Protein AF-A0A7R8WX69-F1 (afdb_monomer_lite)

Structure (mmCIF, N/CA/C/O backbone):
data_AF-A0A7R8WX69-F1
#
_entry.id   AF-A0A7R8WX69-F1
#
loop_
_atom_site.group_PDB
_atom_site.id
_atom_site.type_symbol
_atom_site.label_atom_id
_atom_site.label_alt_id
_atom_site.label_comp_id
_atom_site.label_asym_id
_atom_site.label_entity_id
_atom_site.label_seq_id
_atom_site.pdbx_PDB_ins_code
_atom_site.Cartn_x
_atom_site.Cartn_y
_atom_site.Cartn_z
_atom_site.occupancy
_atom_site.B_iso_or_equiv
_atom_site.auth_seq_id
_atom_site.auth_comp_id
_atom_site.auth_asym_id
_atom_site.auth_atom_id
_atom_site.pdbx_PDB_model_num
ATOM 1 N N . MET A 1 1 ? -2.378 -13.206 0.096 1.00 77.88 1 MET A N 1
ATOM 2 C CA . MET A 1 1 ? -2.190 -12.623 -1.250 1.00 77.88 1 MET A CA 1
ATOM 3 C C . MET A 1 1 ? -1.866 -11.130 -1.189 1.00 77.88 1 MET A C 1
ATOM 5 O O . MET A 1 1 ? -0.757 -10.783 -1.559 1.00 77.88 1 MET A O 1
ATOM 9 N N . ASN A 1 2 ? -2.734 -10.267 -0.639 1.00 85.50 2 ASN A N 1
ATOM 10 C CA . ASN A 1 2 ? -2.477 -8.812 -0.604 1.00 85.50 2 ASN A CA 1
ATOM 11 C C . ASN A 1 2 ? -1.179 -8.422 0.122 1.00 85.50 2 ASN A C 1
ATOM 13 O O . ASN A 1 2 ? -0.440 -7.596 -0.388 1.00 85.50 2 ASN A O 1
ATOM 17 N N . ALA A 1 3 ? -0.871 -9.042 1.269 1.00 90.50 3 ALA A N 1
ATOM 18 C CA . ALA A 1 3 ? 0.368 -8.755 1.999 1.00 90.50 3 ALA A CA 1
ATOM 19 C C . ALA A 1 3 ? 1.621 -9.020 1.146 1.00 90.50 3 ALA A C 1
ATOM 21 O O . ALA A 1 3 ? 2.496 -8.171 1.073 1.00 90.50 3 ALA A O 1
ATOM 22 N N . LEU A 1 4 ? 1.655 -10.150 0.429 1.00 95.25 4 LEU A N 1
ATOM 23 C CA . LEU A 1 4 ? 2.752 -10.483 -0.480 1.00 95.25 4 LEU A CA 1
ATOM 24 C C . LEU A 1 4 ? 2.856 -9.480 -1.637 1.00 95.25 4 LEU A C 1
ATOM 26 O O . LEU A 1 4 ? 3.952 -9.027 -1.946 1.00 95.25 4 LEU A O 1
ATOM 30 N N . ALA A 1 5 ? 1.726 -9.099 -2.245 1.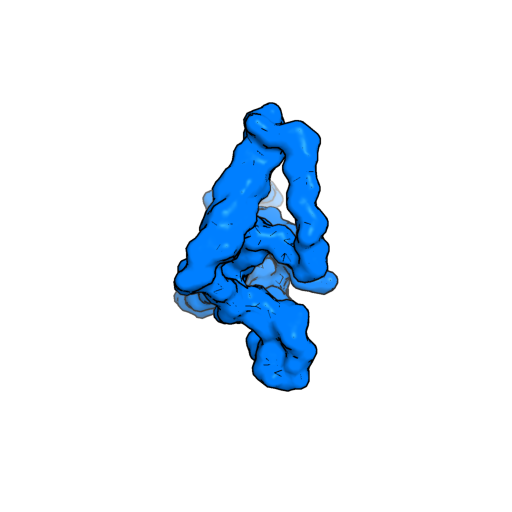00 95.38 5 ALA A N 1
ATOM 31 C CA . ALA A 1 5 ? 1.707 -8.096 -3.311 1.00 95.38 5 ALA A CA 1
ATOM 32 C C . ALA A 1 5 ? 2.243 -6.739 -2.824 1.00 95.38 5 ALA A C 1
ATOM 34 O O . ALA A 1 5 ? 3.059 -6.126 -3.504 1.00 95.38 5 ALA A O 1
ATOM 35 N N . ILE A 1 6 ? 1.854 -6.308 -1.618 1.00 95.44 6 ILE A N 1
ATOM 36 C CA . ILE A 1 6 ? 2.367 -5.084 -0.989 1.00 95.44 6 ILE A CA 1
ATOM 37 C C . ILE A 1 6 ? 3.876 -5.191 -0.754 1.00 95.44 6 ILE A C 1
ATOM 39 O O . ILE A 1 6 ? 4.602 -4.265 -1.097 1.00 95.44 6 ILE A O 1
ATOM 43 N N . THR A 1 7 ? 4.374 -6.317 -0.235 1.00 97.25 7 THR A N 1
ATOM 44 C CA . THR A 1 7 ? 5.819 -6.517 -0.045 1.00 97.25 7 THR A CA 1
ATOM 45 C C . THR A 1 7 ? 6.579 -6.395 -1.364 1.00 97.25 7 THR A C 1
ATOM 47 O O . THR A 1 7 ? 7.579 -5.679 -1.423 1.00 97.25 7 THR A O 1
ATOM 50 N N . VAL A 1 8 ? 6.090 -7.033 -2.433 1.00 97.88 8 VAL A N 1
ATOM 51 C CA . VAL A 1 8 ? 6.701 -6.925 -3.765 1.00 97.88 8 VAL A CA 1
ATOM 52 C C . VAL A 1 8 ? 6.670 -5.479 -4.254 1.00 97.88 8 VAL A C 1
ATOM 54 O O . VAL A 1 8 ? 7.705 -4.986 -4.693 1.00 97.88 8 VAL A O 1
ATOM 57 N N . LEU A 1 9 ? 5.539 -4.778 -4.134 1.00 97.75 9 LEU A N 1
ATOM 58 C CA . LEU A 1 9 ? 5.401 -3.368 -4.519 1.00 97.75 9 LEU A CA 1
ATOM 59 C C . LEU A 1 9 ? 6.370 -2.456 -3.761 1.00 97.75 9 LEU A C 1
ATOM 61 O O . LEU A 1 9 ? 7.013 -1.616 -4.385 1.00 97.75 9 LEU A O 1
ATOM 65 N N . CYS A 1 10 ? 6.523 -2.638 -2.448 1.00 97.56 10 CYS A N 1
ATOM 66 C CA . CYS A 1 10 ? 7.452 -1.852 -1.637 1.00 97.56 10 CYS A CA 1
ATOM 67 C C . CYS A 1 10 ? 8.907 -2.072 -2.071 1.00 97.56 10 CYS A C 1
ATOM 69 O O . CYS A 1 10 ? 9.621 -1.102 -2.319 1.00 97.56 10 CYS A O 1
ATOM 71 N N . VAL A 1 11 ? 9.340 -3.332 -2.193 1.00 98.25 11 VAL A N 1
ATOM 72 C CA . VAL A 1 11 ? 10.729 -3.660 -2.556 1.00 98.25 11 VAL A CA 1
ATOM 73 C C . VAL A 1 11 ? 11.036 -3.212 -3.985 1.00 98.25 11 VAL A C 1
ATOM 75 O O . VAL A 1 11 ? 12.004 -2.494 -4.214 1.00 98.25 11 VAL A O 1
ATOM 78 N N . SER A 1 12 ? 10.197 -3.589 -4.951 1.00 98.25 12 SER A N 1
ATOM 79 C CA . SER A 1 12 ? 10.409 -3.222 -6.356 1.00 98.25 12 SER A CA 1
ATOM 80 C C . SER A 1 12 ? 10.256 -1.719 -6.599 1.00 98.25 12 SER A C 1
ATOM 82 O O . SER A 1 12 ? 11.035 -1.159 -7.358 1.00 98.25 12 SER A O 1
ATOM 84 N N . GLY A 1 13 ? 9.319 -1.045 -5.926 1.00 97.56 13 GLY A N 1
ATOM 85 C CA . GLY A 1 13 ? 9.134 0.405 -6.030 1.00 97.56 13 GLY A CA 1
ATOM 86 C C . GLY A 1 13 ? 10.337 1.180 -5.501 1.00 97.56 13 GLY A C 1
ATOM 87 O O . GLY A 1 13 ? 10.786 2.129 -6.141 1.00 97.56 13 GLY A O 1
ATOM 88 N N . TYR A 1 14 ? 10.920 0.726 -4.385 1.00 98.12 14 TYR A N 1
ATOM 89 C CA . TYR A 1 14 ? 12.173 1.283 -3.883 1.00 98.12 14 TYR A CA 1
ATOM 90 C C . TYR A 1 14 ? 13.307 1.119 -4.900 1.00 98.12 14 TYR A C 1
ATOM 92 O O . TYR A 1 14 ? 13.980 2.096 -5.210 1.00 98.12 14 TYR A O 1
ATOM 100 N N . LEU A 1 15 ? 13.467 -0.076 -5.479 1.00 97.81 15 LEU A N 1
ATOM 101 C CA . LEU A 1 15 ? 14.496 -0.336 -6.493 1.00 97.81 15 LEU A CA 1
ATOM 102 C C . LEU A 1 15 ? 14.250 0.408 -7.817 1.00 97.81 15 LEU A C 1
ATOM 104 O O . LEU A 1 15 ? 15.191 0.642 -8.567 1.00 97.81 15 LEU A O 1
ATOM 108 N N . ILE A 1 16 ? 13.008 0.808 -8.112 1.00 97.38 16 ILE A N 1
ATOM 109 C CA . ILE A 1 16 ? 12.709 1.683 -9.252 1.00 97.38 16 ILE A CA 1
ATOM 110 C C . ILE A 1 16 ? 13.247 3.099 -9.012 1.00 97.38 16 ILE A C 1
ATOM 112 O O . ILE A 1 16 ? 13.824 3.690 -9.923 1.00 97.38 16 ILE A O 1
ATOM 116 N N . GLY A 1 17 ? 13.078 3.632 -7.799 1.00 96.12 17 GLY A N 1
ATOM 117 C CA . GLY A 1 17 ? 13.587 4.957 -7.429 1.00 96.12 17 GLY A CA 1
ATOM 118 C C . GLY A 1 17 ? 15.087 4.984 -7.110 1.00 96.12 17 GLY A C 1
ATOM 119 O O . GLY A 1 17 ? 15.754 5.981 -7.373 1.00 96.12 17 GLY A O 1
ATOM 120 N N . SER A 1 18 ? 15.621 3.894 -6.558 1.00 97.19 18 SER A N 1
ATOM 121 C CA . SER A 1 18 ? 17.030 3.716 -6.199 1.00 97.19 18 SER A CA 1
ATOM 122 C C . SER A 1 18 ? 17.551 2.412 -6.820 1.00 97.19 18 SER A C 1
ATOM 124 O O . SER A 1 18 ? 17.459 1.350 -6.199 1.00 97.19 18 SER A O 1
ATOM 126 N N . PRO A 1 19 ? 18.036 2.463 -8.074 1.00 94.88 19 PRO A N 1
ATOM 127 C CA . PRO A 1 19 ? 18.392 1.267 -8.825 1.00 94.88 19 PRO A CA 1
ATOM 128 C C . PRO A 1 19 ? 19.605 0.541 -8.241 1.00 94.88 19 PRO A C 1
ATOM 130 O O . PRO A 1 19 ? 20.471 1.127 -7.591 1.00 94.88 19 PRO A O 1
ATOM 133 N N . LEU A 1 20 ? 19.669 -0.762 -8.525 1.00 93.50 20 LEU A N 1
ATOM 134 C CA . LEU A 1 20 ? 20.836 -1.594 -8.240 1.00 93.50 20 LEU A CA 1
ATOM 135 C C . LEU A 1 20 ? 22.072 -1.100 -9.015 1.00 93.50 20 LEU A C 1
ATOM 137 O O . LEU A 1 20 ? 21.924 -0.427 -10.040 1.00 93.50 20 LEU A O 1
ATOM 141 N N . PRO A 1 21 ? 23.290 -1.470 -8.574 1.00 93.88 21 PRO A N 1
ATOM 142 C CA . PRO A 1 21 ? 24.505 -1.198 -9.328 1.00 93.88 21 PRO A CA 1
ATOM 143 C C . PRO A 1 21 ? 24.427 -1.711 -10.769 1.00 93.88 21 PRO A C 1
ATOM 145 O O . PRO A 1 21 ? 23.832 -2.754 -11.046 1.00 93.88 21 PRO A O 1
ATOM 148 N N . THR A 1 22 ? 25.066 -0.977 -11.677 1.00 92.12 22 THR A N 1
ATOM 149 C CA . THR A 1 22 ? 25.127 -1.322 -13.098 1.00 92.12 22 THR A CA 1
ATOM 150 C C . THR A 1 22 ? 25.764 -2.695 -13.311 1.00 92.12 22 THR A C 1
ATOM 152 O O . THR A 1 22 ? 26.810 -3.006 -12.742 1.00 92.12 22 THR A O 1
ATOM 155 N N . VAL A 1 23 ? 25.139 -3.497 -14.172 1.00 91.56 23 VAL A N 1
ATOM 156 C CA . VAL A 1 23 ? 25.676 -4.773 -14.660 1.00 91.56 23 VAL A CA 1
ATOM 157 C C . VAL A 1 23 ? 26.629 -4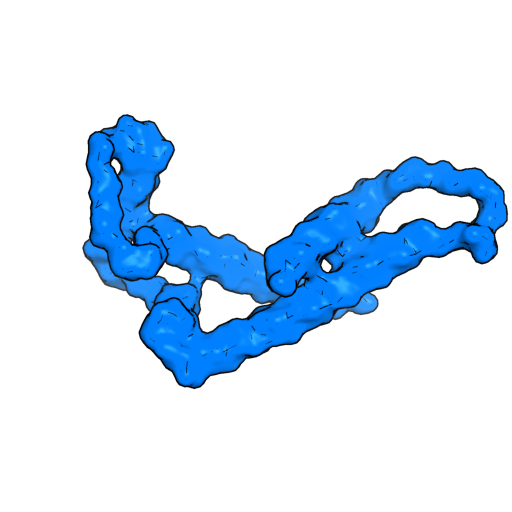.542 -15.834 1.00 91.56 23 VAL A C 1
ATOM 159 O O . VAL A 1 23 ? 26.403 -3.657 -16.656 1.00 91.56 23 VAL A O 1
ATOM 162 N N . SER A 1 24 ? 27.708 -5.322 -15.904 1.00 91.81 24 SER A N 1
ATOM 163 C CA . SER A 1 24 ? 28.668 -5.284 -17.011 1.00 91.81 24 SER A CA 1
ATOM 164 C C . SER A 1 24 ? 28.229 -6.179 -18.176 1.00 91.81 24 SER A C 1
ATOM 166 O O . SER A 1 24 ? 27.516 -7.163 -17.986 1.00 91.81 24 SER A O 1
ATOM 168 N N . GLY A 1 25 ? 28.696 -5.860 -19.385 1.00 92.00 25 GLY A N 1
ATOM 169 C CA . GLY A 1 25 ? 28.378 -6.601 -20.611 1.00 92.00 25 GLY A CA 1
ATOM 170 C C . GLY A 1 25 ? 27.420 -5.847 -21.532 1.00 92.00 25 GLY A C 1
ATOM 171 O O . GLY A 1 25 ? 27.133 -4.669 -21.312 1.00 92.00 25 GLY A O 1
ATOM 172 N N . GLU A 1 26 ? 26.954 -6.528 -22.576 1.00 90.56 26 GLU A N 1
ATOM 173 C CA . GLU A 1 26 ? 26.059 -5.952 -23.578 1.00 90.56 26 GLU A CA 1
ATOM 174 C C . GLU A 1 26 ? 24.624 -5.830 -23.060 1.00 90.56 26 GLU A C 1
ATOM 176 O O . GLU A 1 26 ? 24.109 -6.693 -22.347 1.00 90.56 26 GLU A O 1
ATOM 181 N N . ALA A 1 27 ? 23.942 -4.755 -23.454 1.00 88.94 27 ALA A N 1
ATOM 182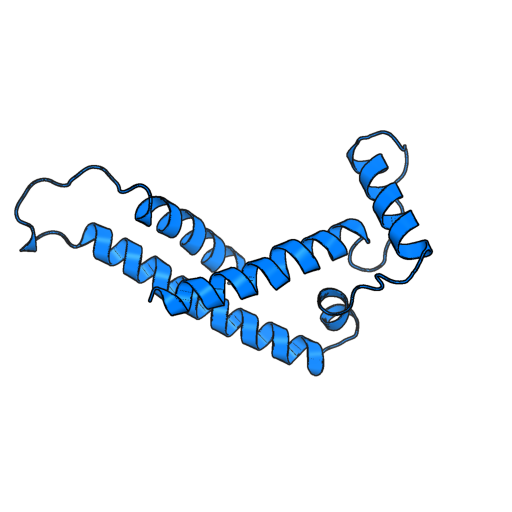 C CA . ALA A 1 27 ? 22.579 -4.489 -23.000 1.00 88.94 27 ALA A CA 1
ATOM 183 C C . ALA A 1 27 ? 21.564 -5.542 -23.485 1.00 88.94 27 ALA A C 1
ATOM 185 O O . ALA A 1 27 ? 20.544 -5.743 -22.831 1.00 88.94 27 ALA A O 1
ATOM 186 N N . SER A 1 28 ? 21.832 -6.224 -24.606 1.00 92.25 28 SER A N 1
ATOM 187 C CA . SER A 1 28 ? 20.978 -7.301 -25.128 1.00 92.25 28 SER A CA 1
ATOM 188 C C . SER A 1 28 ? 20.907 -8.516 -24.206 1.00 92.25 28 SER A C 1
ATOM 190 O O . SER A 1 28 ? 19.922 -9.252 -24.253 1.00 92.25 28 SER A O 1
ATOM 192 N N . ASP A 1 29 ? 21.924 -8.708 -23.367 1.00 91.94 29 ASP A N 1
ATOM 193 C CA . ASP A 1 29 ? 22.063 -9.897 -22.525 1.00 91.94 29 ASP A CA 1
ATOM 194 C C . ASP A 1 29 ? 21.376 -9.717 -21.161 1.00 91.94 29 ASP A C 1
ATOM 196 O O . ASP A 1 29 ? 21.178 -10.683 -20.419 1.00 91.94 29 ASP A O 1
ATOM 200 N N . TRP A 1 30 ? 20.966 -8.486 -20.827 1.00 91.94 30 TRP A N 1
ATOM 201 C CA . TRP A 1 30 ? 20.452 -8.128 -19.508 1.00 91.94 30 TRP A CA 1
ATOM 202 C C . TRP A 1 30 ? 19.094 -7.424 -19.558 1.00 91.94 30 TRP A C 1
ATOM 204 O O . TRP A 1 30 ? 18.917 -6.387 -20.186 1.00 91.94 30 TRP A O 1
ATOM 214 N N . TYR A 1 31 ? 18.139 -7.928 -18.767 1.00 94.19 31 TYR A N 1
ATOM 215 C CA . TYR A 1 31 ? 16.811 -7.317 -18.594 1.00 94.19 31 TYR A CA 1
ATOM 216 C C . TYR A 1 31 ? 16.438 -7.087 -17.118 1.00 94.19 31 TYR A C 1
ATOM 218 O O . TYR A 1 31 ? 15.272 -7.119 -16.731 1.00 94.19 31 TYR A O 1
ATOM 226 N N . VAL A 1 32 ? 17.441 -6.861 -16.262 1.00 94.50 32 VAL A N 1
ATOM 227 C CA . VAL A 1 32 ? 17.298 -6.825 -14.791 1.00 94.50 32 VAL A CA 1
ATOM 228 C C . VAL A 1 32 ? 16.243 -5.813 -14.334 1.00 94.50 32 VAL A C 1
ATOM 230 O O . VAL A 1 32 ? 15.278 -6.174 -13.661 1.00 94.50 32 VAL A O 1
ATOM 233 N N . MET A 1 33 ? 16.378 -4.551 -14.748 1.00 95.38 33 MET A N 1
ATOM 234 C CA . MET A 1 33 ? 15.416 -3.506 -14.385 1.00 95.38 33 MET A CA 1
ATOM 235 C C . MET A 1 33 ? 14.033 -3.749 -15.006 1.00 95.38 33 MET A C 1
ATOM 237 O O . MET A 1 33 ? 13.008 -3.416 -14.411 1.00 95.38 33 MET A O 1
ATOM 241 N N . GLY A 1 34 ? 13.996 -4.373 -16.185 1.00 95.94 34 GLY A N 1
ATOM 242 C CA . GLY A 1 34 ? 12.760 -4.784 -16.838 1.00 95.94 34 GLY A CA 1
ATOM 243 C C . GLY A 1 34 ? 11.976 -5.797 -16.003 1.00 95.94 34 GLY A C 1
ATOM 244 O O . GLY A 1 34 ? 10.780 -5.607 -15.792 1.00 95.94 34 GLY A O 1
ATOM 245 N N . TYR A 1 35 ? 12.645 -6.802 -15.429 1.00 97.25 35 TYR A N 1
ATOM 246 C CA . TYR A 1 35 ? 12.009 -7.758 -14.517 1.00 97.25 35 TYR A CA 1
ATOM 247 C C . TYR A 1 35 ? 11.528 -7.119 -13.208 1.00 97.25 35 TYR A C 1
ATOM 249 O O . TYR A 1 35 ? 10.439 -7.454 -12.740 1.00 97.25 35 TYR A O 1
ATOM 257 N N . ILE A 1 36 ? 12.282 -6.171 -12.638 1.00 97.62 36 ILE A N 1
ATOM 258 C CA . ILE A 1 36 ? 11.860 -5.429 -11.434 1.00 97.62 36 ILE A CA 1
ATOM 259 C C . ILE A 1 36 ? 10.578 -4.638 -11.718 1.00 97.62 36 ILE A C 1
ATOM 261 O O . ILE A 1 36 ? 9.610 -4.731 -10.959 1.00 97.62 36 ILE A O 1
ATOM 265 N N . ARG A 1 37 ? 10.541 -3.901 -12.835 1.00 97.56 37 ARG A N 1
ATOM 266 C CA . ARG A 1 37 ? 9.351 -3.154 -13.267 1.00 97.56 37 ARG A CA 1
ATOM 267 C C . ARG A 1 37 ? 8.177 -4.081 -13.562 1.00 97.56 37 ARG A C 1
ATOM 269 O O . ARG A 1 37 ? 7.068 -3.810 -13.114 1.00 97.56 37 ARG A O 1
ATOM 276 N N . PHE A 1 38 ? 8.416 -5.192 -14.256 1.00 97.94 38 PHE A N 1
ATOM 277 C CA . PHE A 1 38 ? 7.383 -6.187 -14.533 1.00 97.94 38 PHE A CA 1
ATOM 278 C C . PHE A 1 38 ? 6.757 -6.727 -13.241 1.00 97.94 38 PHE A C 1
ATOM 280 O O . PHE A 1 38 ? 5.534 -6.720 -13.107 1.00 97.94 38 PHE A O 1
ATOM 287 N N . ALA A 1 39 ? 7.581 -7.126 -12.267 1.00 97.94 39 ALA A N 1
ATOM 288 C CA . ALA A 1 39 ? 7.102 -7.595 -10.970 1.00 97.94 39 ALA A CA 1
ATOM 289 C C . ALA A 1 39 ? 6.303 -6.510 -10.227 1.00 97.94 39 ALA A C 1
ATOM 291 O O . ALA A 1 39 ? 5.251 -6.814 -9.662 1.00 97.94 39 ALA A O 1
ATOM 292 N N . HIS A 1 40 ? 6.760 -5.253 -10.272 1.00 98.38 40 HIS A N 1
ATOM 293 C CA . HIS A 1 40 ? 6.049 -4.115 -9.687 1.00 98.38 40 HIS A CA 1
ATOM 294 C C . HIS A 1 40 ? 4.652 -3.950 -10.294 1.00 98.38 40 HIS A C 1
ATOM 296 O O . HIS A 1 40 ? 3.654 -3.931 -9.575 1.00 98.38 40 HIS A O 1
ATOM 302 N N . PHE A 1 41 ? 4.561 -3.894 -11.624 1.00 97.75 41 PHE A N 1
ATOM 303 C CA . PHE A 1 41 ? 3.292 -3.694 -12.320 1.00 97.75 41 PHE A CA 1
ATOM 304 C C . PHE A 1 41 ? 2.340 -4.879 -12.139 1.00 97.75 41 PHE A C 1
ATOM 306 O O . PHE A 1 41 ? 1.167 -4.677 -11.826 1.00 97.75 41 PHE A O 1
ATOM 313 N N . ALA A 1 42 ? 2.837 -6.115 -12.243 1.00 97.69 42 ALA A N 1
ATOM 314 C CA . ALA A 1 42 ? 2.035 -7.313 -12.004 1.00 97.69 42 ALA A CA 1
ATOM 315 C C . ALA A 1 42 ? 1.478 -7.353 -10.568 1.00 97.69 42 ALA A C 1
ATOM 317 O O . ALA A 1 42 ? 0.290 -7.619 -10.367 1.00 97.69 42 ALA A O 1
ATOM 318 N N . ALA A 1 43 ? 2.301 -7.026 -9.566 1.00 97.56 43 ALA A N 1
ATOM 319 C CA . ALA A 1 43 ? 1.849 -6.918 -8.180 1.00 97.56 43 ALA A CA 1
ATOM 320 C C . ALA A 1 43 ? 0.831 -5.778 -7.987 1.00 97.56 43 ALA A C 1
ATOM 322 O O . ALA A 1 43 ? -0.123 -5.939 -7.223 1.00 97.56 43 ALA A O 1
ATOM 323 N N . GLY A 1 44 ? 0.988 -4.670 -8.718 1.00 97.31 44 GLY A N 1
ATOM 324 C CA . GLY A 1 44 ? 0.037 -3.558 -8.762 1.00 97.31 44 GLY A CA 1
ATOM 325 C C . GLY A 1 44 ? -1.347 -3.993 -9.242 1.00 97.31 44 GLY A C 1
ATOM 326 O O . GLY A 1 44 ? -2.339 -3.724 -8.563 1.00 97.31 44 GLY A O 1
ATOM 327 N N . TYR A 1 45 ? -1.419 -4.757 -10.336 1.00 96.69 45 TYR A N 1
ATOM 328 C CA . TYR A 1 45 ? -2.678 -5.338 -10.819 1.00 96.69 45 TYR A CA 1
ATOM 329 C C . TYR A 1 45 ? -3.314 -6.284 -9.795 1.00 96.69 45 TYR A C 1
ATOM 331 O O . TYR A 1 45 ? -4.514 -6.185 -9.532 1.00 96.69 45 TYR A O 1
ATOM 339 N N . ILE A 1 46 ? -2.526 -7.166 -9.171 1.00 96.62 46 ILE A N 1
ATOM 340 C CA . ILE A 1 46 ? -3.029 -8.085 -8.135 1.00 96.62 46 ILE A CA 1
ATOM 341 C C . ILE A 1 46 ? -3.619 -7.299 -6.957 1.00 96.62 46 ILE A C 1
ATOM 343 O O . ILE A 1 46 ? -4.710 -7.629 -6.480 1.00 96.62 46 ILE A O 1
ATOM 347 N N . LEU A 1 47 ? -2.925 -6.253 -6.496 1.00 96.06 47 LEU A N 1
ATOM 348 C CA . LEU A 1 47 ? -3.412 -5.400 -5.416 1.00 96.06 47 LEU A CA 1
ATOM 349 C C . LEU A 1 47 ? -4.693 -4.664 -5.826 1.00 96.06 47 LEU A C 1
ATOM 351 O O . LEU A 1 47 ? -5.651 -4.670 -5.056 1.00 96.06 47 LEU A O 1
ATOM 355 N N . ALA A 1 48 ? -4.735 -4.077 -7.024 1.00 95.75 48 ALA A N 1
ATOM 356 C CA . ALA A 1 48 ? -5.888 -3.333 -7.523 1.00 95.75 48 ALA A CA 1
ATOM 357 C C . ALA A 1 48 ? -7.137 -4.218 -7.638 1.00 95.75 48 ALA A C 1
ATOM 359 O O . ALA A 1 48 ? -8.190 -3.870 -7.104 1.00 95.75 48 ALA A O 1
ATOM 360 N N . VAL A 1 49 ? -7.020 -5.403 -8.243 1.00 95.62 49 VAL A N 1
ATOM 361 C CA . VAL A 1 49 ? -8.136 -6.359 -8.354 1.00 95.62 49 VAL A CA 1
ATOM 362 C C . VAL A 1 49 ? -8.571 -6.854 -6.972 1.00 95.62 49 VAL A C 1
ATOM 364 O O . VAL A 1 49 ? -9.765 -6.864 -6.661 1.00 95.62 49 VAL A O 1
ATOM 367 N N . GLY A 1 50 ? -7.620 -7.204 -6.101 1.00 94.06 50 GLY A N 1
ATOM 368 C CA . GLY A 1 50 ? -7.920 -7.603 -4.723 1.00 94.06 50 GLY A CA 1
ATOM 369 C C . GLY A 1 50 ? -8.590 -6.489 -3.907 1.00 94.06 50 GLY A C 1
ATOM 370 O O . GLY A 1 50 ? -9.417 -6.764 -3.033 1.00 94.06 50 GLY A O 1
ATOM 371 N N . PHE A 1 51 ? -8.267 -5.229 -4.197 1.00 92.81 51 PHE A N 1
ATOM 372 C CA . PHE A 1 51 ? -8.882 -4.060 -3.579 1.00 92.81 51 PHE A CA 1
ATOM 373 C C . PHE A 1 51 ? -10.298 -3.799 -4.107 1.00 92.81 51 PHE A C 1
ATOM 375 O O . PHE A 1 51 ? -11.205 -3.569 -3.308 1.00 92.81 51 PHE A O 1
ATOM 382 N N . LEU A 1 52 ? -10.528 -3.926 -5.417 1.00 92.25 52 LEU A N 1
ATOM 383 C CA . LEU A 1 52 ? -11.870 -3.859 -6.011 1.00 92.25 52 LEU A CA 1
ATOM 384 C C . LEU A 1 52 ? -12.794 -4.932 -5.428 1.00 92.25 52 LEU A C 1
ATOM 386 O O . LEU A 1 52 ? -13.930 -4.637 -5.055 1.00 92.25 52 LEU A O 1
ATOM 390 N N . PHE A 1 53 ? -12.286 -6.155 -5.255 1.00 91.06 53 PHE A N 1
ATOM 391 C CA . PHE A 1 53 ? -13.023 -7.208 -4.561 1.00 91.06 53 PHE A CA 1
ATOM 392 C C . PHE A 1 53 ? -13.370 -6.812 -3.117 1.00 91.06 53 PHE A C 1
ATOM 394 O O . PHE A 1 53 ? -14.493 -7.039 -2.667 1.00 91.06 53 PHE A O 1
ATOM 401 N N . ARG A 1 54 ? -12.446 -6.167 -2.389 1.00 87.56 54 ARG A N 1
ATOM 402 C CA . ARG A 1 54 ? -12.734 -5.643 -1.043 1.00 87.56 54 ARG A CA 1
ATOM 403 C C . ARG A 1 54 ? -13.815 -4.568 -1.044 1.00 87.56 54 ARG A C 1
ATOM 405 O O . ARG A 1 54 ? -14.648 -4.586 -0.144 1.00 87.56 54 ARG A O 1
ATOM 412 N N . ILE A 1 55 ? -13.810 -3.658 -2.018 1.00 87.81 55 ILE A N 1
ATOM 413 C CA . ILE A 1 55 ? -14.864 -2.646 -2.166 1.00 87.81 55 ILE A CA 1
ATOM 414 C C . ILE A 1 55 ? -16.210 -3.338 -2.389 1.00 87.81 55 ILE A C 1
ATOM 416 O O . ILE A 1 55 ? -17.165 -3.055 -1.673 1.00 87.81 55 ILE A O 1
ATOM 420 N N . TYR A 1 56 ? -16.280 -4.295 -3.316 1.00 89.12 56 TYR A N 1
ATOM 421 C CA . TYR A 1 56 ? -17.493 -5.078 -3.555 1.00 89.12 56 TYR A CA 1
ATOM 422 C C .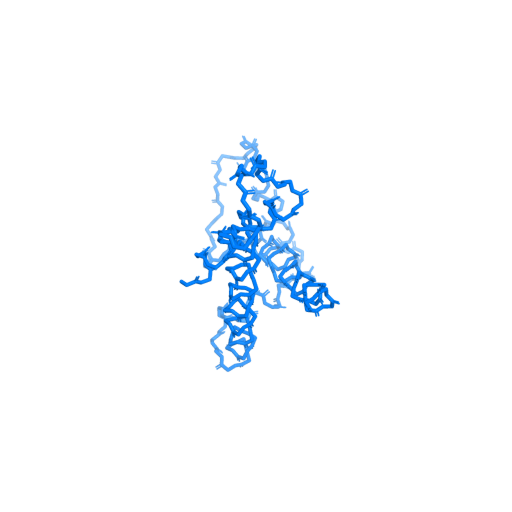 TYR A 1 56 ? -17.993 -5.768 -2.274 1.00 89.12 56 TYR A C 1
ATOM 424 O O . TYR A 1 56 ? -19.166 -5.654 -1.905 1.00 89.12 56 TYR A O 1
ATOM 432 N N . TRP A 1 57 ? -17.088 -6.422 -1.542 1.00 87.81 57 TRP A N 1
ATOM 433 C CA . TRP A 1 57 ? -17.422 -7.113 -0.298 1.00 87.81 57 TRP A CA 1
ATOM 434 C C . TRP A 1 57 ? -17.842 -6.162 0.830 1.00 87.81 57 TRP A C 1
ATOM 436 O O . TRP A 1 57 ? -18.553 -6.571 1.743 1.00 87.81 57 TRP A O 1
ATOM 446 N N . ALA A 1 58 ? -17.467 -4.883 0.777 1.00 83.88 58 ALA A N 1
ATOM 447 C CA . ALA A 1 58 ? -17.966 -3.881 1.714 1.00 83.88 58 ALA A CA 1
ATOM 448 C C . ALA A 1 58 ? -19.481 -3.672 1.575 1.00 83.88 58 ALA A C 1
ATOM 450 O O . ALA A 1 58 ? -20.181 -3.512 2.575 1.00 83.88 58 ALA A O 1
ATOM 451 N N . PHE A 1 59 ? -20.002 -3.713 0.346 1.00 81.31 59 PHE A N 1
ATOM 452 C CA . PHE A 1 59 ? -21.430 -3.544 0.082 1.00 81.31 59 PHE A CA 1
ATOM 453 C C . PHE A 1 59 ? -22.220 -4.826 0.372 1.00 81.31 59 PHE A C 1
ATOM 455 O O . PHE A 1 59 ? -23.246 -4.776 1.056 1.00 81.31 59 PHE A O 1
ATOM 462 N N . VAL A 1 60 ? -21.724 -5.974 -0.099 1.00 86.06 60 VAL A N 1
ATOM 463 C CA . VAL A 1 60 ? -22.439 -7.266 -0.043 1.00 86.06 60 VAL A CA 1
ATOM 464 C C . VAL A 1 60 ? -22.183 -8.044 1.258 1.00 86.06 60 VAL A C 1
ATOM 466 O O . VAL A 1 60 ? -22.984 -8.890 1.644 1.00 86.06 60 VAL A O 1
ATOM 469 N N . GLY A 1 61 ? -21.086 -7.756 1.960 1.00 80.25 61 GLY A N 1
ATOM 470 C CA . GLY A 1 61 ? -20.658 -8.478 3.156 1.00 80.25 61 GLY A CA 1
ATOM 471 C C . GLY A 1 61 ? -21.351 -8.065 4.461 1.00 80.25 61 GLY A C 1
ATOM 472 O O . GLY A 1 61 ? -22.306 -7.288 4.504 1.00 80.25 61 GLY A O 1
ATOM 473 N N . ASN A 1 62 ? -20.827 -8.599 5.567 1.00 79.62 62 ASN A N 1
ATOM 474 C CA . ASN A 1 62 ? -21.331 -8.399 6.927 1.00 79.62 62 ASN A CA 1
ATOM 475 C C . ASN A 1 62 ? -20.953 -7.028 7.537 1.00 79.62 62 ASN A C 1
ATOM 477 O O . ASN A 1 62 ? -20.224 -6.223 6.949 1.00 79.62 62 ASN A O 1
ATOM 481 N N . SER A 1 63 ? -21.426 -6.775 8.762 1.00 72.25 63 SER A N 1
ATOM 482 C CA . SER A 1 63 ? -21.161 -5.536 9.506 1.00 72.25 63 SER A CA 1
ATOM 483 C C . SER A 1 63 ? -19.670 -5.269 9.753 1.00 72.25 63 SER A C 1
ATOM 485 O O . SER A 1 63 ? -19.251 -4.117 9.678 1.00 72.25 63 SER A O 1
ATOM 487 N N . HIS A 1 64 ? -18.851 -6.304 9.970 1.00 72.25 64 HIS A N 1
ATOM 488 C CA . HIS A 1 64 ? -17.398 -6.161 10.141 1.00 72.25 64 HIS A CA 1
ATOM 489 C C . HIS A 1 64 ? -16.707 -5.712 8.848 1.00 72.25 64 HIS A C 1
ATOM 491 O O . HIS A 1 64 ? -15.817 -4.866 8.889 1.00 72.25 64 HIS A O 1
ATOM 497 N N . SER A 1 65 ? -17.144 -6.203 7.686 1.00 67.62 65 SER A N 1
ATOM 498 C CA . SER A 1 65 ? -16.624 -5.738 6.389 1.00 67.62 65 SER A CA 1
ATOM 499 C C . SER A 1 65 ? -16.936 -4.264 6.107 1.00 67.62 65 SER A C 1
ATOM 501 O O . SER A 1 65 ? -16.172 -3.607 5.403 1.00 67.62 65 SER A O 1
ATOM 503 N N . ARG A 1 66 ? -18.014 -3.722 6.689 1.00 74.31 66 ARG A N 1
ATOM 504 C CA . ARG A 1 66 ? -18.419 -2.311 6.539 1.00 74.31 66 ARG A CA 1
ATOM 505 C C . ARG A 1 66 ? -17.678 -1.360 7.475 1.00 74.31 66 ARG A C 1
ATOM 507 O O . ARG A 1 66 ? -17.495 -0.196 7.124 1.00 74.31 66 ARG A O 1
ATOM 514 N N . GLN A 1 67 ? -17.214 -1.845 8.629 1.00 73.38 67 GLN A N 1
ATOM 515 C CA . GLN A 1 67 ? -16.527 -1.021 9.636 1.00 73.38 67 GLN A CA 1
ATOM 516 C C . GLN A 1 67 ? -15.280 -0.320 9.089 1.00 73.38 67 GLN A C 1
ATOM 518 O O . GLN A 1 67 ? -14.992 0.804 9.488 1.00 73.38 67 GLN A O 1
ATOM 523 N N . LEU A 1 68 ? -14.569 -0.943 8.143 1.00 73.88 68 LEU A N 1
ATOM 524 C CA . LEU A 1 68 ? -13.400 -0.329 7.513 1.00 73.88 68 LEU A CA 1
ATOM 525 C C . LEU A 1 68 ? -13.758 0.908 6.671 1.00 73.88 68 LEU A C 1
ATOM 527 O O . LEU A 1 68 ? -12.948 1.823 6.569 1.00 73.88 68 LEU A O 1
ATOM 531 N N . PHE A 1 69 ? -14.944 0.946 6.061 1.00 75.31 69 PHE A N 1
ATOM 532 C CA . PHE A 1 69 ? -15.350 2.014 5.140 1.00 75.31 69 PHE A CA 1
ATOM 533 C C . PHE A 1 69 ? -16.124 3.138 5.832 1.00 75.31 69 PHE A C 1
ATOM 535 O O . PHE A 1 69 ? -16.123 4.263 5.342 1.00 75.31 69 PHE A O 1
ATOM 542 N N . LEU A 1 70 ? -16.763 2.849 6.967 1.00 80.56 70 LEU A N 1
ATOM 543 C CA . LEU A 1 70 ? -17.601 3.797 7.703 1.00 80.56 70 LEU A CA 1
ATOM 544 C C . LEU A 1 70 ? -17.249 3.798 9.201 1.00 80.56 70 LEU A C 1
ATOM 546 O O . LEU A 1 70 ? -18.049 3.337 10.022 1.00 80.56 70 LEU A O 1
ATOM 550 N N . PRO A 1 71 ? -16.058 4.292 9.593 1.00 84.19 71 PRO A N 1
ATOM 551 C CA . PRO A 1 71 ? -15.748 4.487 11.004 1.00 84.19 71 PRO A CA 1
ATOM 552 C C . PRO A 1 71 ? -16.704 5.526 11.628 1.00 84.19 71 PRO A C 1
ATOM 554 O O . PRO A 1 71 ? -17.059 6.507 10.968 1.00 84.19 71 PRO A O 1
ATOM 557 N N . PRO A 1 72 ? -17.126 5.367 12.899 1.00 85.00 72 PRO A N 1
ATOM 558 C CA . PRO A 1 72 ? -18.080 6.266 13.555 1.00 85.00 72 PRO A CA 1
ATOM 559 C C . PRO A 1 72 ? -17.409 7.574 14.020 1.00 85.00 72 PRO A C 1
ATOM 561 O O . PRO A 1 72 ? -17.353 7.878 15.212 1.00 85.00 72 PRO A O 1
ATOM 564 N N . LEU A 1 73 ? -16.909 8.364 13.064 1.00 86.50 73 LEU A N 1
ATOM 565 C CA . LEU A 1 73 ? -16.104 9.573 13.296 1.00 86.50 73 LEU A CA 1
ATOM 566 C C . LEU A 1 73 ? -16.847 10.686 14.049 1.00 86.50 73 LEU A C 1
ATOM 568 O O . LEU A 1 73 ? -16.211 11.538 14.660 1.00 86.50 73 LEU A O 1
ATOM 572 N N . PHE A 1 74 ? -18.180 10.677 14.041 1.00 87.88 74 PHE A N 1
ATOM 573 C CA . PHE A 1 74 ? -19.002 11.671 14.738 1.00 87.88 74 PHE A CA 1
ATOM 574 C C . PHE A 1 74 ? -19.337 11.287 16.188 1.00 87.88 74 PHE A C 1
ATOM 576 O O . PHE A 1 74 ? -19.999 12.048 16.890 1.00 87.88 74 PHE A O 1
ATOM 583 N N . SER A 1 75 ? -18.894 10.120 16.666 1.00 88.38 75 SER A N 1
ATOM 584 C CA . SER A 1 75 ? -19.161 9.686 18.037 1.00 88.38 75 SER A CA 1
ATOM 585 C C . SER A 1 75 ? -18.093 10.185 19.013 1.00 88.38 75 SER A C 1
ATOM 587 O O . SER A 1 75 ? -16.917 9.837 18.903 1.00 88.38 75 SER A O 1
ATOM 589 N N . GLY A 1 76 ? -18.504 10.916 20.053 1.00 88.25 76 GLY A N 1
ATOM 590 C CA . GLY A 1 76 ? -17.606 11.291 21.152 1.00 88.25 76 GLY A CA 1
ATOM 591 C C . GLY A 1 76 ? -17.021 10.081 21.898 1.00 88.25 76 GLY A C 1
ATOM 592 O O . GLY A 1 76 ? -15.871 10.120 22.338 1.00 88.25 76 GLY A O 1
ATOM 593 N N . SER A 1 77 ? -17.763 8.967 21.985 1.00 87.88 77 SER A N 1
ATOM 594 C CA . SER A 1 77 ? -17.268 7.736 22.624 1.00 87.88 77 SER A CA 1
ATOM 595 C C . SER A 1 77 ? -16.155 7.071 21.812 1.00 87.88 77 SER A C 1
ATOM 597 O O . SER A 1 77 ? -15.219 6.513 22.389 1.00 87.88 77 SER A O 1
ATOM 599 N N . PHE A 1 78 ? -16.210 7.191 20.482 1.00 88.69 78 PHE A N 1
ATOM 600 C CA . PHE A 1 78 ? -15.175 6.689 19.584 1.00 88.69 78 PHE A CA 1
ATOM 601 C C . PHE A 1 78 ? -13.853 7.424 19.815 1.00 88.69 78 PHE A C 1
ATOM 603 O O . PHE A 1 78 ? -12.840 6.780 20.077 1.00 88.69 78 PHE A O 1
ATOM 610 N N . TRP A 1 79 ? -13.871 8.760 19.828 1.00 92.00 79 TRP A N 1
ATOM 611 C CA . TRP A 1 79 ? -12.676 9.571 20.089 1.00 92.00 79 TRP A CA 1
ATOM 612 C C . TRP A 1 79 ? -12.109 9.377 21.495 1.00 92.00 79 TRP A C 1
ATOM 614 O O . TRP A 1 79 ? -10.891 9.341 21.670 1.00 92.00 79 TRP A O 1
ATOM 624 N N . ASN A 1 80 ? -12.970 9.171 22.495 1.00 92.19 80 ASN A N 1
ATOM 625 C CA . ASN A 1 80 ? -12.516 8.787 23.828 1.00 92.19 80 ASN A CA 1
ATOM 626 C C . ASN A 1 80 ? -11.757 7.448 2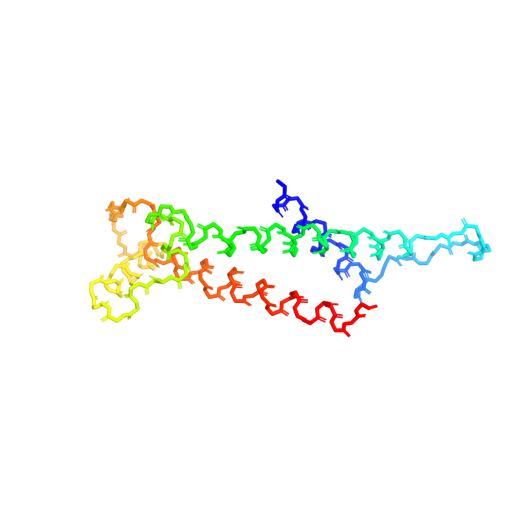3.804 1.00 92.19 80 ASN A C 1
ATOM 628 O O . ASN A 1 80 ? -10.717 7.323 24.448 1.00 92.19 80 ASN A O 1
ATOM 632 N N . GLY A 1 81 ? -12.248 6.471 23.035 1.00 91.06 81 GLY A N 1
ATOM 633 C CA . GLY A 1 81 ? -11.556 5.204 22.807 1.00 91.06 81 GLY A CA 1
ATOM 634 C C . GLY A 1 81 ? -10.228 5.374 22.065 1.00 91.06 81 GLY A C 1
ATOM 635 O O . GLY A 1 81 ? -9.227 4.817 22.499 1.00 91.06 81 GLY A O 1
ATOM 636 N N . VAL A 1 82 ? -10.180 6.196 21.010 1.00 91.75 82 VAL A N 1
ATOM 637 C CA . VAL A 1 82 ? -8.937 6.514 20.278 1.00 91.75 82 VAL A CA 1
ATOM 638 C C . VAL A 1 82 ? -7.879 7.075 21.228 1.00 91.75 82 VAL A C 1
ATOM 640 O O . VAL A 1 82 ? -6.756 6.580 21.266 1.00 91.75 82 VAL A O 1
ATOM 643 N N . TRP A 1 83 ? -8.240 8.079 22.028 1.00 93.25 83 TRP A N 1
ATOM 644 C CA . TRP A 1 83 ? -7.305 8.713 22.957 1.00 93.25 83 TRP A CA 1
ATOM 645 C C . TRP A 1 83 ? -6.854 7.771 24.079 1.00 93.25 83 TRP A C 1
ATOM 647 O O . TRP A 1 83 ? -5.695 7.814 24.495 1.00 93.25 83 TRP A O 1
ATOM 657 N N . HIS A 1 84 ? -7.749 6.898 24.553 1.00 92.94 84 HIS A N 1
ATOM 658 C CA . HIS A 1 84 ? -7.401 5.845 25.509 1.00 92.94 84 HIS A CA 1
ATOM 659 C C . HIS A 1 84 ? -6.361 4.884 24.928 1.00 92.94 84 HIS A C 1
ATOM 661 O O . HIS A 1 84 ? -5.362 4.613 25.588 1.00 92.94 84 HIS A O 1
ATOM 667 N N . GLU A 1 85 ? -6.548 4.426 23.688 1.00 93.12 85 GLU A N 1
ATOM 668 C CA . GLU A 1 85 ? -5.588 3.537 23.021 1.00 93.12 85 GLU A CA 1
ATOM 669 C C . GLU A 1 85 ? -4.234 4.211 22.790 1.00 93.12 85 GLU A C 1
ATOM 671 O O . GLU A 1 85 ? -3.203 3.594 23.041 1.00 93.12 85 GLU A O 1
ATOM 676 N N . VAL A 1 86 ? -4.212 5.489 22.394 1.00 93.50 86 VAL A N 1
ATOM 677 C CA . VAL A 1 86 ? -2.960 6.260 22.276 1.00 93.50 86 VAL A CA 1
ATOM 678 C C . VAL A 1 86 ? -2.218 6.287 23.613 1.00 93.50 86 VAL A C 1
ATOM 680 O O . VAL A 1 86 ? -1.033 5.967 23.668 1.00 93.50 86 VAL A O 1
ATOM 683 N N . LYS A 1 87 ? -2.906 6.618 24.712 1.00 93.25 87 LYS A N 1
ATOM 684 C CA . LYS A 1 87 ? -2.300 6.616 26.053 1.00 93.25 87 LYS A CA 1
ATOM 685 C C . LYS A 1 87 ? -1.806 5.237 26.463 1.00 93.25 87 LYS A C 1
ATOM 687 O O . LYS A 1 87 ? -0.751 5.141 27.081 1.00 93.25 87 LYS A O 1
ATOM 692 N N . TRP A 1 88 ? -2.560 4.192 26.144 1.00 93.38 88 TRP A N 1
ATOM 693 C CA . TRP A 1 88 ? -2.176 2.824 26.460 1.00 93.38 88 TRP A CA 1
ATOM 694 C C . TRP A 1 88 ? -0.917 2.397 25.691 1.00 93.38 88 TRP A C 1
ATOM 696 O O . TRP A 1 88 ? 0.022 1.905 26.312 1.00 93.38 88 TRP A O 1
ATOM 706 N N . TYR A 1 89 ? -0.825 2.687 24.388 1.00 91.56 89 TYR A N 1
ATOM 707 C CA . TYR A 1 89 ? 0.383 2.427 23.590 1.00 91.56 89 TYR A CA 1
ATOM 708 C C . TYR A 1 89 ? 1.593 3.270 24.004 1.00 91.56 89 TYR A C 1
ATOM 710 O O . TYR A 1 89 ? 2.727 2.831 23.840 1.00 91.56 89 TYR A O 1
ATOM 718 N N . LEU A 1 90 ? 1.365 4.452 24.580 1.00 95.12 90 LEU A N 1
ATOM 719 C CA . LEU A 1 90 ? 2.409 5.275 25.200 1.00 95.12 90 LEU A CA 1
ATOM 720 C C . LEU A 1 90 ? 2.718 4.873 26.654 1.00 95.12 90 LEU A C 1
ATOM 722 O O . LEU A 1 90 ? 3.470 5.573 27.328 1.00 95.12 90 LEU A O 1
ATOM 726 N N . PHE A 1 91 ? 2.135 3.780 27.158 1.00 94.38 91 PHE A N 1
ATOM 727 C CA . PHE A 1 91 ? 2.289 3.293 28.536 1.00 94.38 91 PHE A CA 1
ATOM 728 C C . PHE A 1 91 ? 1.849 4.290 29.629 1.00 94.38 91 PHE A C 1
ATOM 730 O O . PHE A 1 91 ? 2.219 4.161 30.794 1.00 94.38 91 PHE A O 1
ATOM 737 N N . LEU A 1 92 ? 0.999 5.262 29.284 1.00 93.69 92 LEU A N 1
ATOM 738 C CA . LEU A 1 92 ? 0.427 6.256 30.204 1.00 93.69 92 LEU A CA 1
ATOM 739 C C . LEU A 1 92 ? -0.836 5.751 30.920 1.00 93.69 92 LEU A C 1
ATOM 741 O O . LEU A 1 92 ? -1.423 6.451 31.745 1.00 93.69 92 LEU A O 1
ATOM 745 N N . THR A 1 93 ? -1.330 4.564 30.576 1.00 90.19 93 THR A N 1
ATOM 746 C CA . THR A 1 93 ? -2.518 3.948 31.179 1.00 90.19 93 THR A CA 1
ATOM 747 C C . THR A 1 93 ? -2.279 2.458 31.364 1.00 90.19 93 THR A C 1
ATOM 749 O O . THR A 1 93 ? -1.684 1.817 30.506 1.00 90.19 93 THR A O 1
ATOM 752 N N . LYS A 1 94 ? -2.724 1.913 32.502 1.00 84.50 94 LYS A N 1
ATOM 753 C CA . LYS A 1 94 ? -2.395 0.543 32.920 1.00 84.50 94 LYS A CA 1
ATOM 754 C C . LYS A 1 94 ? -3.161 -0.538 32.156 1.00 84.50 94 LYS A C 1
ATOM 756 O O . LYS A 1 94 ? -2.608 -1.604 31.922 1.00 84.50 94 LYS A O 1
ATOM 761 N N . GLU A 1 95 ? -4.410 -0.274 31.768 1.00 87.81 95 GLU A N 1
ATOM 762 C CA . GLU A 1 95 ? -5.304 -1.305 31.228 1.00 87.81 95 GLU A CA 1
ATOM 763 C C . GLU A 1 95 ? -5.863 -0.952 29.838 1.00 87.81 95 GLU A C 1
ATOM 765 O O . GLU A 1 95 ? -6.327 0.178 29.623 1.00 87.81 95 GLU A O 1
ATOM 770 N N . PRO A 1 96 ? -5.871 -1.918 28.897 1.00 88.25 96 PRO A N 1
ATOM 771 C CA . PRO A 1 96 ? -6.548 -1.767 27.616 1.00 88.25 96 PRO A CA 1
ATOM 772 C C . PRO A 1 96 ? -8.062 -1.916 27.767 1.00 88.25 96 PRO A C 1
ATOM 774 O O . PRO A 1 96 ? -8.561 -2.654 28.620 1.00 88.25 96 PRO A O 1
ATOM 777 N N . ARG A 1 97 ? -8.814 -1.279 26.868 1.00 87.62 97 ARG A N 1
ATOM 778 C CA . ARG A 1 97 ? -10.251 -1.550 26.733 1.00 87.62 97 ARG A CA 1
ATOM 779 C C . ARG A 1 97 ? -10.468 -2.762 25.830 1.00 87.62 97 ARG A C 1
ATOM 781 O O . ARG A 1 97 ? -9.755 -2.962 24.851 1.00 87.62 97 ARG A O 1
ATOM 788 N N . LYS A 1 98 ? -11.480 -3.573 26.144 1.00 83.50 98 LYS A N 1
ATOM 789 C CA . LYS A 1 98 ? -11.888 -4.696 25.290 1.00 83.50 98 LYS A CA 1
ATOM 790 C C . LYS A 1 98 ? -12.832 -4.184 24.205 1.00 83.50 98 LYS A C 1
ATOM 792 O O . LYS A 1 98 ? -13.895 -3.655 24.520 1.00 83.50 98 LYS A O 1
ATOM 797 N N . TYR A 1 99 ? -12.454 -4.369 22.944 1.00 82.69 99 TYR A N 1
ATOM 798 C CA . TYR A 1 99 ? -13.290 -4.052 21.785 1.00 82.69 99 TYR A CA 1
ATOM 799 C C . TYR A 1 99 ? -13.643 -5.329 21.030 1.00 82.69 99 TYR A C 1
ATOM 801 O O . TYR A 1 99 ? -12.873 -6.287 21.015 1.00 82.69 99 TYR A O 1
ATOM 809 N N . ILE A 1 100 ? -14.807 -5.329 20.387 1.00 76.12 100 ILE A N 1
ATOM 810 C CA . ILE A 1 100 ? -15.199 -6.382 19.451 1.00 76.12 100 ILE A CA 1
ATOM 811 C C . ILE A 1 100 ? -14.675 -5.974 18.072 1.00 76.12 100 ILE A C 1
ATOM 813 O O . ILE A 1 100 ? -15.048 -4.918 17.563 1.00 76.12 100 ILE A O 1
ATOM 817 N N . GLY A 1 101 ? -13.800 -6.791 17.486 1.00 80.06 101 GLY A N 1
ATOM 818 C CA . GLY A 1 101 ? -13.132 -6.478 16.222 1.00 80.06 101 GLY A CA 1
ATOM 819 C C . GLY A 1 101 ? -11.885 -5.617 16.431 1.00 80.06 101 GLY A C 1
ATOM 820 O O . GLY A 1 101 ? -10.977 -6.000 17.166 1.00 80.06 101 GLY A O 1
ATOM 821 N N . HIS A 1 102 ? -11.823 -4.464 15.766 1.00 83.19 102 HIS A N 1
ATOM 822 C CA . HIS A 1 102 ? -10.678 -3.556 15.845 1.00 83.19 102 HIS A CA 1
ATOM 823 C C . HIS A 1 102 ? -10.891 -2.458 16.884 1.00 83.19 102 HIS A C 1
ATOM 825 O O . HIS A 1 102 ? -11.988 -1.914 17.018 1.00 83.19 102 HIS A O 1
ATOM 831 N N . ASN A 1 103 ? -9.821 -2.084 17.589 1.00 89.31 103 ASN A N 1
ATOM 832 C CA . ASN A 1 103 ? -9.874 -0.913 18.454 1.00 89.31 103 ASN A CA 1
ATOM 833 C C . ASN A 1 103 ? -10.047 0.382 17.614 1.00 89.31 103 ASN A C 1
ATOM 835 O O . ASN A 1 103 ? -9.743 0.398 16.413 1.00 89.31 103 ASN A O 1
ATOM 839 N N . PRO A 1 104 ? -10.550 1.476 18.214 1.00 89.75 104 PRO A N 1
ATOM 840 C CA . PRO A 1 104 ? -10.832 2.721 17.499 1.00 89.75 104 PRO A CA 1
ATOM 841 C C . PRO A 1 104 ? -9.616 3.315 16.781 1.00 89.75 104 PRO A C 1
ATOM 843 O O . PRO A 1 104 ? -9.743 3.819 15.666 1.00 89.75 104 PRO A O 1
ATOM 846 N N . LEU A 1 105 ? -8.428 3.212 17.386 1.00 89.56 105 LEU A N 1
ATOM 847 C CA . LEU A 1 105 ? -7.191 3.721 16.796 1.00 89.56 105 LEU A CA 1
ATOM 848 C C . LEU A 1 105 ? -6.770 2.908 15.560 1.00 89.56 105 LEU A C 1
ATOM 850 O O . LEU A 1 105 ? -6.448 3.484 14.523 1.00 89.56 105 LEU A O 1
ATOM 854 N N . ALA A 1 106 ? -6.834 1.579 15.628 1.00 88.88 106 ALA A N 1
ATOM 855 C CA . ALA A 1 106 ? -6.571 0.700 14.496 1.00 88.88 106 ALA A CA 1
ATOM 856 C C . ALA A 1 106 ? -7.581 0.941 13.369 1.00 88.88 106 ALA A C 1
ATOM 858 O O . ALA A 1 106 ? -7.180 1.000 12.209 1.00 88.88 106 ALA A O 1
ATOM 859 N N . MET A 1 107 ? -8.867 1.146 13.682 1.00 89.62 107 MET A N 1
ATOM 860 C CA . MET A 1 107 ? -9.863 1.522 12.670 1.00 89.62 107 MET A CA 1
ATOM 861 C C . MET A 1 107 ? -9.497 2.823 11.949 1.00 89.62 107 MET A C 1
ATOM 863 O O . MET A 1 107 ? -9.588 2.865 10.723 1.00 89.62 107 MET A O 1
ATOM 867 N N . LEU A 1 108 ? -9.026 3.850 12.668 1.00 90.69 108 LEU A N 1
ATOM 868 C CA . LEU A 1 108 ? -8.553 5.092 12.045 1.00 90.69 108 LEU A CA 1
ATOM 869 C C . LEU A 1 108 ? -7.363 4.854 11.115 1.00 90.69 108 LEU A C 1
ATOM 871 O O . LEU A 1 108 ? -7.387 5.311 9.975 1.00 90.69 108 LEU A O 1
ATOM 875 N N . VAL A 1 109 ? -6.343 4.127 11.575 1.00 90.56 109 VAL A N 1
ATOM 876 C CA . VAL A 1 109 ? -5.144 3.855 10.766 1.00 90.56 109 VAL A CA 1
ATOM 877 C C . VAL A 1 109 ? -5.506 3.054 9.519 1.00 90.56 109 VAL A C 1
ATOM 879 O O . VAL A 1 109 ? -5.104 3.408 8.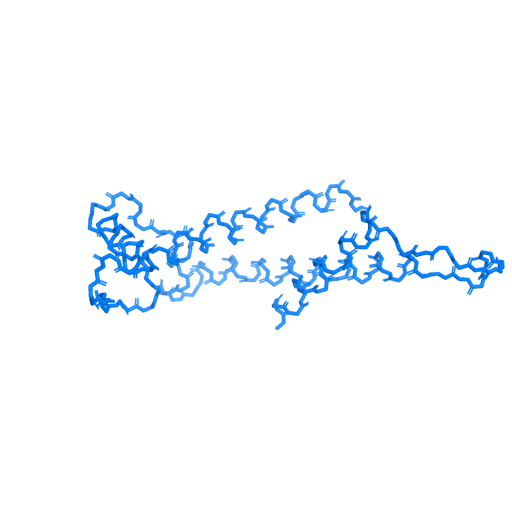413 1.00 90.56 109 VAL A O 1
ATOM 882 N N . MET A 1 110 ? -6.310 2.003 9.657 1.00 90.06 110 MET A N 1
ATOM 883 C CA . MET A 1 110 ? -6.717 1.207 8.503 1.00 90.06 110 MET A CA 1
ATOM 884 C C . MET A 1 110 ? -7.593 2.006 7.525 1.00 90.06 110 MET A C 1
ATOM 886 O O . MET A 1 110 ? -7.467 1.818 6.319 1.00 90.06 110 MET A O 1
ATOM 890 N N . HIS A 1 111 ? -8.451 2.909 8.005 1.00 90.19 111 HIS A N 1
ATOM 891 C CA . HIS A 1 111 ? -9.267 3.749 7.128 1.00 90.19 111 HIS A CA 1
ATOM 892 C C . HIS A 1 111 ? -8.429 4.831 6.429 1.00 90.19 111 HIS A C 1
ATOM 894 O O . HIS A 1 111 ? -8.412 4.926 5.208 1.00 90.19 111 HIS A O 1
ATOM 900 N N . PHE A 1 112 ? -7.692 5.652 7.169 1.00 90.62 112 PHE A N 1
ATOM 901 C CA . PHE A 1 112 ? -6.995 6.795 6.575 1.00 90.62 112 PHE A CA 1
ATOM 902 C C . PHE A 1 112 ? -5.681 6.423 5.897 1.00 90.62 112 PHE A C 1
ATOM 904 O O . PHE A 1 112 ? -5.378 6.941 4.828 1.00 90.62 112 PHE A O 1
ATOM 911 N N . VAL A 1 113 ? -4.906 5.512 6.479 1.00 88.88 113 VAL A N 1
ATOM 912 C CA . VAL A 1 113 ? -3.602 5.146 5.918 1.00 88.88 113 VAL A CA 1
ATOM 913 C C . VAL A 1 113 ? -3.762 4.025 4.905 1.00 88.88 113 VAL A C 1
ATOM 915 O O . VAL A 1 113 ? -3.304 4.157 3.775 1.00 88.88 113 VAL A O 1
ATOM 918 N N . LEU A 1 114 ? -4.429 2.926 5.270 1.00 89.00 114 LEU A N 1
ATOM 919 C CA . LEU A 1 114 ? -4.499 1.777 4.366 1.00 89.00 114 LEU A CA 1
ATOM 920 C C . LEU A 1 114 ? -5.532 1.968 3.254 1.00 89.00 114 LEU A C 1
ATOM 922 O O . LEU A 1 114 ? -5.171 1.784 2.099 1.00 89.00 114 LEU A O 1
ATOM 926 N N . LEU A 1 115 ? -6.785 2.330 3.545 1.00 90.94 115 LEU A N 1
ATOM 927 C CA . LEU A 1 115 ? -7.811 2.466 2.500 1.00 90.94 115 LEU A CA 1
ATOM 928 C C . LEU A 1 115 ? -7.498 3.643 1.565 1.00 90.94 115 LEU A C 1
ATOM 930 O O . LEU A 1 115 ? -7.305 3.426 0.369 1.00 90.94 115 LEU A O 1
ATOM 934 N N . TRP A 1 116 ? -7.395 4.866 2.094 1.00 93.00 116 TRP A N 1
ATOM 935 C CA . TRP A 1 116 ? -7.123 6.046 1.263 1.00 93.00 116 TRP A CA 1
ATOM 936 C C . TRP A 1 116 ? -5.714 6.048 0.667 1.00 93.00 116 TRP A C 1
ATOM 938 O O . TRP A 1 116 ? -5.562 6.388 -0.506 1.00 93.00 116 TRP A O 1
ATOM 948 N N . GLY A 1 117 ? -4.701 5.596 1.413 1.00 94.12 117 GLY A N 1
ATOM 949 C CA . GLY A 1 117 ? -3.353 5.433 0.868 1.00 94.12 117 GLY A CA 1
ATOM 950 C C . GLY A 1 117 ? -3.309 4.415 -0.273 1.00 94.12 117 GLY A C 1
ATOM 951 O O . GLY A 1 117 ? -2.707 4.693 -1.305 1.00 94.12 117 GLY A O 1
ATOM 952 N N . THR A 1 118 ? -4.012 3.281 -0.161 1.00 93.75 118 THR A N 1
ATOM 953 C CA . THR A 1 118 ? -4.096 2.308 -1.269 1.00 93.75 118 THR A CA 1
ATOM 954 C C . THR A 1 118 ? -4.800 2.906 -2.486 1.00 93.75 118 THR A C 1
ATOM 956 O O . THR A 1 118 ? -4.307 2.740 -3.597 1.00 93.75 118 THR A O 1
ATOM 959 N N . ILE A 1 119 ? -5.905 3.640 -2.303 1.00 95.12 119 ILE A N 1
ATOM 960 C CA . ILE A 1 119 ? -6.604 4.325 -3.408 1.00 95.12 119 ILE A CA 1
ATOM 961 C C . ILE A 1 119 ? -5.664 5.305 -4.117 1.00 95.12 119 ILE A C 1
ATOM 963 O O . ILE A 1 119 ? -5.545 5.269 -5.340 1.00 95.12 119 ILE A O 1
ATOM 967 N N . PHE A 1 120 ? -4.967 6.147 -3.353 1.00 96.69 120 PHE A N 1
ATOM 968 C CA . PHE A 1 120 ? -4.011 7.108 -3.894 1.00 96.69 120 PHE A CA 1
ATOM 969 C C . PHE A 1 120 ? -2.890 6.420 -4.686 1.00 96.69 120 PHE A C 1
ATOM 971 O O . PHE A 1 120 ? -2.603 6.819 -5.816 1.00 96.69 120 PHE A O 1
ATOM 978 N N . MET A 1 121 ? -2.301 5.355 -4.134 1.00 96.44 121 MET A N 1
ATOM 979 C CA . MET A 1 121 ? -1.229 4.599 -4.792 1.00 96.44 121 MET A CA 1
ATOM 980 C C . MET A 1 121 ? -1.710 3.894 -6.064 1.00 96.44 121 MET A C 1
ATOM 982 O O . MET A 1 121 ? -0.977 3.851 -7.045 1.00 96.44 121 MET A O 1
ATOM 986 N N . ILE A 1 122 ? -2.941 3.375 -6.078 1.00 96.31 122 ILE A N 1
ATOM 987 C CA . ILE A 1 122 ? -3.541 2.777 -7.277 1.00 96.31 122 ILE A CA 1
ATOM 988 C C . ILE A 1 122 ? -3.700 3.840 -8.368 1.00 96.31 122 ILE A C 1
ATOM 990 O O . ILE A 1 122 ? -3.240 3.632 -9.486 1.00 96.31 122 ILE A O 1
ATOM 994 N N . ILE A 1 123 ? -4.314 4.983 -8.051 1.00 97.31 123 ILE A N 1
ATOM 995 C CA . ILE A 1 123 ? -4.578 6.043 -9.036 1.00 97.31 123 ILE A CA 1
ATOM 996 C C . ILE A 1 123 ? -3.270 6.590 -9.611 1.00 97.31 123 ILE A C 1
ATOM 998 O O . ILE A 1 123 ? -3.112 6.669 -10.826 1.00 97.31 123 ILE A O 1
ATOM 1002 N N . THR A 1 124 ? -2.323 6.948 -8.744 1.00 97.38 124 THR A N 1
ATOM 1003 C CA . THR A 1 124 ? -1.027 7.487 -9.179 1.00 97.38 124 THR A CA 1
ATOM 1004 C C . THR A 1 124 ? -0.184 6.441 -9.904 1.00 97.38 124 THR A C 1
ATOM 1006 O O . THR A 1 124 ? 0.436 6.763 -10.912 1.00 97.38 124 THR A O 1
ATOM 1009 N N . GLY A 1 125 ? -0.209 5.182 -9.459 1.00 96.31 125 GLY A N 1
ATOM 1010 C CA . GLY A 1 125 ? 0.469 4.075 -10.127 1.00 96.31 125 GLY A CA 1
ATOM 1011 C C . GLY A 1 125 ? -0.049 3.835 -11.545 1.00 96.31 125 GLY A C 1
ATOM 1012 O O . GLY A 1 125 ? 0.753 3.748 -12.468 1.00 96.31 125 GLY A O 1
ATOM 1013 N N . PHE A 1 126 ? -1.372 3.796 -11.743 1.00 95.88 126 PHE A N 1
ATOM 1014 C CA . PHE A 1 126 ? -1.965 3.650 -13.078 1.00 95.88 126 PHE A CA 1
ATOM 1015 C C . PHE A 1 126 ? -1.756 4.872 -13.973 1.00 95.88 126 PHE A C 1
ATOM 1017 O O . PHE A 1 126 ? -1.693 4.716 -15.184 1.00 95.88 126 PHE A O 1
ATOM 1024 N N . ALA A 1 127 ? -1.633 6.074 -13.408 1.00 96.56 127 ALA A N 1
ATOM 1025 C CA . ALA A 1 127 ? -1.306 7.265 -14.190 1.00 96.56 127 ALA A CA 1
ATOM 1026 C C . ALA A 1 127 ? 0.137 7.249 -14.737 1.00 96.56 127 ALA A C 1
ATOM 1028 O O . ALA A 1 127 ? 0.419 7.929 -15.719 1.00 96.56 127 ALA A O 1
ATOM 1029 N N . LEU A 1 128 ? 1.043 6.509 -14.086 1.00 92.69 128 LEU A N 1
ATOM 1030 C CA . LEU A 1 128 ? 2.456 6.378 -14.464 1.00 92.69 128 LEU A CA 1
ATOM 1031 C C . LEU A 1 128 ? 2.769 5.105 -15.269 1.00 92.69 128 LEU A C 1
ATOM 1033 O O . LEU A 1 128 ? 3.886 4.984 -15.775 1.00 92.69 128 LEU A O 1
ATOM 1037 N N . TYR A 1 129 ? 1.836 4.150 -15.317 1.00 83.44 129 TYR A N 1
ATOM 1038 C CA . TYR A 1 129 ? 1.959 2.896 -16.064 1.00 83.44 129 TYR A CA 1
ATOM 1039 C C . TYR A 1 129 ? 1.754 3.125 -17.562 1.00 83.44 129 TYR A C 1
ATOM 1041 O O . TYR A 1 129 ? 2.622 2.654 -18.333 1.00 83.44 129 TYR A O 1
#

Radius of gyration: 20.06 Å; chains: 1; bounding box: 51×24×58 Å

Secondary structure (DSSP, 8-state):
-HHHHHHHHHHHHHHHHSPPPPPPS-GGG--HHHHHHHHHHHHHHHHHHHHHHHHHHHHHS-HHHHHTT---TT-HHHHHHHHHHHHHHTT-SS-PPP-SSS-HHHHHHIIIIIIHHHHHHHHHHHHH-

Foldseek 3Di:
DLVVLVVLLVVLVVCLVVPDDDDDDDPVVDCPNVVSVVSNVVSLVVNVVVLVVLVVCCVVHDPLSVLLVDPPVVDPVLVVQLVQVVCVVVVVDDDHDDDDHDGSVVSVCSNVPVNVVSVVCSVVVVVVD

pLDDT: mean 90.79, std 6.59, range [67.62, 98.38]

InterPro domains:
  IPR000516 Nickel-dependent hydrogenase b-type cytochrome subunit [PR00161] (31-55)
  IPR000516 Nickel-dependent hydrogenase b-type cytochrome subunit [PR00161] (110-129)
  IPR000516 Nickel-dependent hydrogenase b-type cytochrome subunit [TIGR02125] (1-129)
  IPR011577 Cytochrome b561, bacterial/Ni-hydrogenase [PF01292] (2-129)
  IPR016174 Di-haem cytochrome, transmembrane [SSF81342] (2-129)
  IPR051542 Hydrogenase-associated cytochrome [PTHR30485] (1-129)

Sequence (129 aa):
MNALAITVLCVSGYLIGSPLPTVSGEASDWYVMGYIRFAHFAAGYILAVGFLFRIYWAFVGNSHSRQLFLPPLFSGSFWNGVWHEVKWYLFLTKEPRKYIGHNPLAMLVMHFVLLWGTIFMIITGFALY

Organism: NCBI:txid163714